Protein AF-A0A0S8IWW5-F1 (afdb_monomer_lite)

Structure (mmCIF, N/CA/C/O backbone):
data_AF-A0A0S8IWW5-F1
#
_entry.id   AF-A0A0S8IWW5-F1
#
loop_
_atom_site.group_PDB
_atom_site.id
_atom_site.type_symbol
_atom_site.label_atom_id
_atom_site.label_alt_id
_atom_site.label_comp_id
_atom_site.label_asym_id
_atom_site.label_entity_id
_atom_site.label_seq_id
_atom_site.pdbx_PDB_ins_code
_atom_site.Cartn_x
_atom_site.Cartn_y
_atom_site.Cartn_z
_atom_site.occupancy
_atom_site.B_iso_or_equiv
_atom_site.auth_seq_id
_atom_site.auth_comp_id
_atom_site.auth_asym_id
_atom_site.auth_atom_id
_atom_site.pdbx_PDB_model_num
ATOM 1 N N . MET A 1 1 ? 29.661 -29.781 -19.049 1.00 46.09 1 MET A N 1
ATOM 2 C CA . MET A 1 1 ? 28.798 -29.493 -17.882 1.00 46.09 1 MET A CA 1
ATOM 3 C C . MET A 1 1 ? 29.332 -28.236 -17.203 1.00 46.09 1 MET A C 1
ATOM 5 O O . MET A 1 1 ? 29.904 -28.314 -16.127 1.00 46.09 1 MET A O 1
ATOM 9 N N . GLU A 1 2 ? 29.205 -27.083 -17.859 1.00 46.50 2 GLU A N 1
ATOM 10 C CA . GLU A 1 2 ? 29.517 -25.787 -17.250 1.00 46.50 2 GLU A CA 1
ATOM 11 C C . GLU A 1 2 ? 28.211 -25.240 -16.685 1.00 46.50 2 GLU A C 1
ATOM 13 O O . GLU A 1 2 ? 27.301 -24.866 -17.424 1.00 46.50 2 GLU A O 1
ATOM 18 N N . LYS A 1 3 ? 28.059 -25.282 -15.361 1.00 49.88 3 LYS A N 1
ATOM 19 C CA . LYS A 1 3 ? 26.953 -24.581 -14.711 1.00 49.88 3 LYS A CA 1
ATOM 20 C C . LYS A 1 3 ? 27.243 -23.091 -14.864 1.00 49.88 3 LYS A C 1
ATOM 22 O O . LYS A 1 3 ? 28.201 -22.598 -14.281 1.00 49.88 3 LYS A O 1
ATOM 27 N N . ASN A 1 4 ? 26.448 -22.429 -15.705 1.00 53.47 4 ASN A N 1
ATOM 28 C CA . ASN A 1 4 ? 26.538 -21.015 -16.058 1.00 53.47 4 ASN A CA 1
ATOM 29 C C . ASN A 1 4 ? 26.741 -20.134 -14.818 1.00 53.47 4 ASN A C 1
ATOM 31 O O . ASN A 1 4 ? 25.791 -19.798 -14.111 1.00 53.47 4 ASN A O 1
ATOM 35 N N . ILE A 1 5 ? 27.987 -19.725 -14.596 1.00 55.97 5 ILE A N 1
ATOM 36 C CA . ILE A 1 5 ? 28.409 -18.823 -13.520 1.00 55.97 5 ILE A CA 1
ATOM 37 C C . ILE A 1 5 ? 27.602 -17.508 -13.584 1.00 55.97 5 ILE A C 1
ATOM 39 O O . ILE A 1 5 ? 27.190 -16.982 -12.555 1.00 55.97 5 ILE A O 1
ATOM 43 N N . 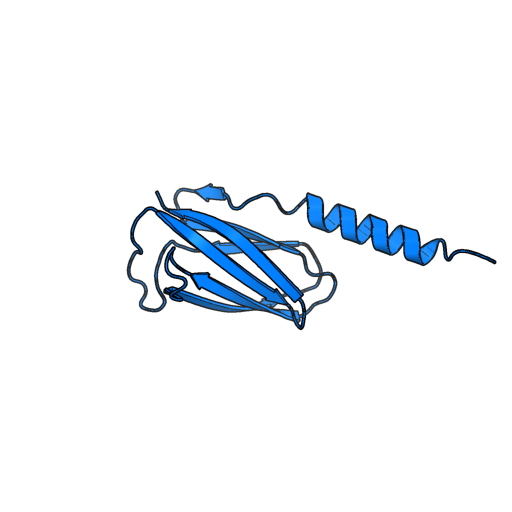SER A 1 6 ? 27.240 -17.058 -14.792 1.00 55.62 6 SER A N 1
ATOM 44 C CA . SER A 1 6 ? 26.352 -15.910 -15.035 1.00 55.62 6 SER A CA 1
ATOM 45 C C . SER A 1 6 ? 24.954 -16.053 -14.404 1.00 55.62 6 SER A C 1
ATOM 47 O O . SER A 1 6 ? 24.435 -15.092 -13.840 1.00 55.62 6 SER A O 1
ATOM 49 N N . SER A 1 7 ? 24.363 -17.253 -14.416 1.00 51.09 7 SER A N 1
ATOM 50 C CA . SER A 1 7 ? 23.034 -17.494 -13.834 1.00 51.09 7 SER A CA 1
ATOM 51 C C . SER A 1 7 ? 23.062 -17.442 -12.303 1.00 51.09 7 SER A C 1
ATOM 53 O O . SER A 1 7 ? 22.125 -16.942 -11.682 1.00 51.09 7 SER A O 1
ATOM 55 N N . ILE A 1 8 ? 24.166 -17.888 -11.699 1.00 55.97 8 ILE A N 1
ATOM 56 C CA . ILE A 1 8 ? 24.376 -17.848 -10.247 1.00 55.97 8 ILE A CA 1
ATOM 57 C C . ILE A 1 8 ? 24.598 -16.403 -9.782 1.00 55.97 8 ILE A C 1
ATOM 59 O O . ILE A 1 8 ? 23.994 -15.993 -8.795 1.00 55.97 8 ILE A O 1
ATOM 63 N N . PHE A 1 9 ? 25.373 -15.597 -10.518 1.00 53.22 9 PHE A N 1
ATOM 64 C CA . PHE A 1 9 ? 25.548 -14.172 -10.205 1.00 53.22 9 PHE A CA 1
ATOM 65 C C . PHE A 1 9 ? 24.259 -13.364 -10.368 1.00 53.22 9 PHE A C 1
ATOM 67 O O . PHE A 1 9 ? 23.960 -12.540 -9.509 1.00 53.22 9 PHE A O 1
ATOM 74 N N . PHE A 1 10 ? 23.457 -13.630 -11.404 1.00 52.12 10 PHE A N 1
ATOM 75 C CA . PHE A 1 10 ? 22.156 -12.974 -11.569 1.00 52.12 10 PHE A CA 1
ATOM 76 C C . PHE A 1 10 ? 21.187 -13.356 -10.442 1.00 52.12 10 PHE A C 1
ATOM 78 O O . PHE A 1 10 ? 20.493 -12.500 -9.901 1.00 52.12 10 PHE A O 1
ATOM 85 N N . SER A 1 11 ? 21.199 -14.626 -10.019 1.00 53.38 11 SER A N 1
ATOM 86 C CA . SER A 1 11 ? 20.412 -15.091 -8.874 1.00 53.38 11 SER A CA 1
ATOM 87 C C . SER A 1 11 ? 20.862 -14.448 -7.558 1.00 53.38 11 SER A C 1
ATOM 89 O O . SER A 1 11 ? 20.011 -14.060 -6.767 1.00 53.38 11 SER A O 1
ATOM 91 N N . PHE A 1 12 ? 22.169 -14.308 -7.309 1.00 51.97 12 PHE A N 1
ATOM 92 C CA . PHE A 1 12 ? 22.691 -13.676 -6.089 1.00 51.97 12 PHE A CA 1
ATOM 93 C C . PHE A 1 12 ? 22.498 -12.153 -6.072 1.00 51.97 12 PHE A C 1
ATOM 95 O O . PHE A 1 12 ? 22.198 -11.597 -5.018 1.00 51.97 12 PHE A O 1
ATOM 102 N N . LEU A 1 13 ? 22.606 -11.483 -7.222 1.00 51.00 13 LEU A N 1
ATOM 103 C CA . LEU A 1 13 ? 22.328 -10.050 -7.346 1.00 51.00 13 LEU A CA 1
ATOM 104 C C . LEU A 1 13 ? 20.834 -9.756 -7.137 1.00 51.00 13 LEU A C 1
ATOM 106 O O . LEU A 1 13 ? 20.493 -8.818 -6.424 1.00 51.00 13 LEU A O 1
ATOM 110 N N . LEU A 1 14 ? 19.948 -10.606 -7.672 1.00 50.53 14 LEU A N 1
ATOM 111 C CA . LEU A 1 14 ? 18.507 -10.528 -7.419 1.00 50.53 14 LEU A CA 1
ATOM 112 C C . LEU A 1 14 ? 18.188 -10.738 -5.930 1.00 50.53 14 LEU A C 1
ATOM 114 O O . LEU A 1 14 ? 17.344 -10.039 -5.385 1.00 50.53 14 LEU A O 1
ATOM 118 N N . ILE A 1 15 ? 18.888 -11.663 -5.264 1.00 51.09 15 ILE A N 1
ATOM 119 C CA . ILE A 1 15 ? 18.744 -11.901 -3.822 1.00 51.09 15 ILE A CA 1
ATOM 120 C C . ILE A 1 15 ? 19.190 -10.673 -3.012 1.00 51.09 15 ILE A C 1
ATOM 122 O O . ILE A 1 15 ? 18.492 -10.299 -2.074 1.00 51.09 15 ILE A O 1
ATOM 126 N N . LEU A 1 16 ? 20.294 -10.008 -3.376 1.00 44.84 16 LEU A N 1
ATOM 127 C CA . LEU A 1 16 ? 20.763 -8.812 -2.661 1.00 44.84 16 LEU A CA 1
ATOM 128 C C . LEU A 1 16 ? 19.790 -7.630 -2.779 1.00 44.84 16 LEU A C 1
ATOM 130 O O . LEU A 1 16 ? 19.524 -6.978 -1.777 1.00 44.84 16 LEU A O 1
ATOM 134 N N . ILE A 1 17 ? 19.210 -7.412 -3.964 1.00 50.25 17 ILE A N 1
ATOM 135 C CA . ILE A 1 17 ? 18.217 -6.349 -4.205 1.00 50.25 17 ILE A CA 1
ATOM 136 C C . ILE A 1 17 ? 16.935 -6.572 -3.374 1.00 50.25 17 ILE A C 1
ATOM 138 O O . ILE A 1 17 ? 16.269 -5.622 -2.969 1.00 50.25 17 ILE A O 1
ATOM 142 N N . ILE A 1 18 ? 16.585 -7.827 -3.072 1.00 48.25 18 ILE A N 1
ATOM 143 C CA . ILE A 1 18 ? 15.416 -8.154 -2.240 1.00 48.25 18 ILE A CA 1
ATOM 144 C C . ILE A 1 18 ? 15.677 -7.849 -0.752 1.00 48.25 18 ILE A C 1
ATOM 146 O O . ILE A 1 18 ? 14.745 -7.483 -0.039 1.00 48.25 18 ILE A O 1
ATOM 150 N N . PHE A 1 19 ? 16.923 -7.951 -0.269 1.00 48.84 19 PHE A N 1
ATOM 151 C CA . PHE A 1 19 ? 17.252 -7.727 1.147 1.00 48.84 19 PHE A CA 1
ATOM 152 C C . PHE A 1 19 ? 17.356 -6.246 1.555 1.00 48.84 19 PHE A C 1
ATOM 154 O O . PHE A 1 19 ? 17.215 -5.950 2.743 1.00 48.84 19 PHE A O 1
ATOM 161 N N . SER A 1 20 ? 17.567 -5.311 0.623 1.00 50.12 20 SER A N 1
ATOM 162 C CA . SER A 1 20 ? 17.616 -3.869 0.937 1.00 50.12 20 SER A CA 1
ATOM 163 C C . SER A 1 20 ? 16.231 -3.263 1.178 1.00 50.12 20 SER A C 1
ATOM 165 O O . SER A 1 20 ? 16.091 -2.253 1.869 1.00 50.12 20 SER A O 1
ATOM 167 N N . CYS A 1 21 ? 15.192 -3.880 0.613 1.00 60.91 21 CYS A N 1
ATOM 168 C CA . CYS A 1 21 ? 13.816 -3.428 0.721 1.00 60.91 21 CYS A CA 1
ATOM 169 C C . CYS A 1 21 ? 13.243 -3.796 2.101 1.00 60.91 21 CYS A C 1
ATOM 171 O O . CYS A 1 21 ? 12.609 -4.837 2.282 1.00 60.91 21 CYS A O 1
ATOM 173 N N . GLN A 1 22 ? 13.478 -2.932 3.086 1.00 68.12 22 GLN A N 1
ATOM 174 C CA . GLN A 1 22 ? 13.031 -3.122 4.467 1.00 68.12 22 GLN A CA 1
ATOM 175 C C . GLN A 1 22 ? 11.500 -3.270 4.595 1.00 68.12 22 GLN A C 1
ATOM 177 O O . GLN A 1 22 ? 10.729 -2.946 3.686 1.00 68.12 22 GLN A O 1
ATOM 182 N N . ASN A 1 23 ? 11.058 -3.779 5.751 1.00 78.81 23 ASN A N 1
ATOM 183 C CA . ASN A 1 23 ? 9.642 -3.815 6.119 1.00 78.81 23 ASN A CA 1
ATOM 184 C C . ASN A 1 23 ? 9.030 -2.404 6.069 1.00 78.81 23 ASN A C 1
ATOM 186 O O . ASN A 1 23 ? 9.753 -1.438 6.312 1.00 78.81 23 ASN A O 1
ATOM 190 N N . PRO A 1 24 ? 7.717 -2.274 5.806 1.00 84.31 24 PRO A N 1
ATOM 191 C CA . PRO A 1 24 ? 7.057 -0.975 5.792 1.00 84.31 24 PRO A CA 1
ATOM 192 C C . PRO A 1 24 ? 7.279 -0.206 7.099 1.00 84.31 24 PRO A C 1
ATOM 194 O O . PRO A 1 24 ? 7.138 -0.777 8.183 1.00 84.31 24 PRO A O 1
ATOM 197 N N . VAL A 1 25 ? 7.615 1.080 6.990 1.00 83.38 25 VAL A N 1
ATOM 198 C CA . VAL A 1 25 ? 7.913 1.949 8.138 1.00 83.38 25 VAL A CA 1
ATOM 199 C C . VAL A 1 25 ? 6.853 3.038 8.230 1.00 83.38 25 VAL A C 1
ATOM 201 O O . VAL A 1 25 ? 6.650 3.793 7.281 1.00 83.38 25 VAL A O 1
ATOM 204 N N . SER A 1 26 ? 6.182 3.130 9.377 1.00 86.38 26 SER A N 1
ATOM 205 C CA . SER A 1 26 ? 5.251 4.223 9.668 1.00 86.38 26 SER A CA 1
ATOM 206 C C . SER A 1 26 ? 6.017 5.478 10.103 1.00 86.38 26 SER A C 1
ATOM 208 O O . SER A 1 26 ? 6.925 5.400 10.932 1.00 86.38 26 SER A O 1
ATOM 210 N N . ASN A 1 27 ? 5.641 6.636 9.564 1.00 83.75 27 ASN A N 1
ATOM 211 C CA . ASN A 1 27 ? 6.187 7.956 9.886 1.00 83.75 27 ASN A CA 1
ATOM 212 C C . ASN A 1 27 ? 5.049 8.985 10.090 1.00 83.75 27 ASN A C 1
ATOM 214 O O . ASN A 1 27 ? 3.869 8.636 10.086 1.00 83.75 27 ASN A O 1
ATOM 218 N N . ASP A 1 28 ? 5.388 10.264 10.281 1.00 81.56 28 ASP A N 1
ATOM 219 C CA . ASP A 1 28 ? 4.425 11.356 10.504 1.00 81.56 28 ASP A CA 1
ATOM 220 C C . ASP A 1 28 ? 3.503 11.635 9.301 1.00 81.56 28 ASP A C 1
ATOM 222 O O . ASP A 1 28 ? 2.468 12.289 9.447 1.00 81.56 28 ASP A O 1
ATOM 226 N N . LYS A 1 29 ? 3.857 11.132 8.115 1.00 82.62 29 LYS A N 1
ATOM 227 C CA . LYS A 1 29 ? 3.164 11.384 6.845 1.00 82.62 29 LYS A CA 1
ATOM 228 C C . LYS A 1 29 ? 2.413 10.171 6.308 1.00 82.62 29 LYS A C 1
ATOM 230 O O . LYS A 1 29 ? 1.583 10.348 5.417 1.00 82.62 29 LYS A O 1
ATOM 235 N N . GLY A 1 30 ? 2.675 8.969 6.808 1.00 92.00 30 GLY A N 1
ATOM 236 C CA . GLY A 1 30 ? 2.071 7.738 6.310 1.00 92.00 30 GLY A CA 1
ATOM 237 C C . GLY A 1 30 ? 2.958 6.523 6.541 1.00 92.00 30 GLY A C 1
ATOM 238 O O . GLY A 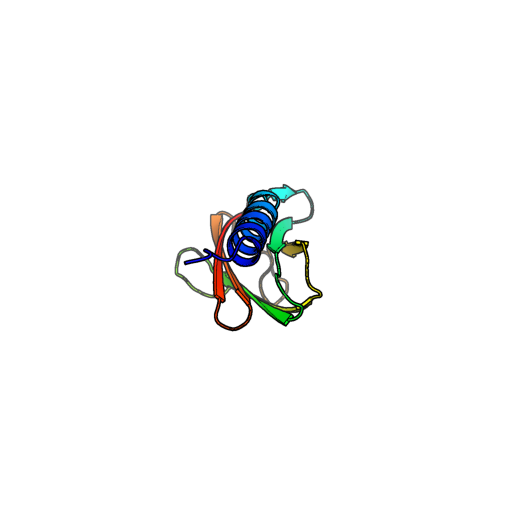1 30 ? 3.726 6.470 7.497 1.00 92.00 30 GLY A O 1
ATOM 239 N N . ILE A 1 31 ? 2.828 5.534 5.662 1.00 94.75 31 ILE A N 1
ATOM 240 C CA . ILE A 1 31 ? 3.607 4.298 5.701 1.00 94.75 31 ILE A CA 1
ATOM 241 C C . ILE A 1 31 ? 4.419 4.199 4.416 1.00 94.75 31 ILE A C 1
ATOM 243 O O . ILE A 1 31 ? 3.845 4.147 3.326 1.00 94.75 31 ILE A O 1
ATOM 247 N N . ASP A 1 32 ? 5.742 4.151 4.552 1.00 94.25 32 ASP A N 1
ATOM 248 C CA . ASP A 1 32 ? 6.656 3.966 3.429 1.00 94.25 32 ASP A CA 1
ATOM 249 C C . ASP A 1 32 ? 6.735 2.482 3.065 1.00 94.25 32 ASP A C 1
ATOM 251 O O . ASP A 1 32 ? 7.088 1.631 3.883 1.00 94.25 32 ASP A O 1
ATOM 255 N N . ILE A 1 33 ? 6.386 2.171 1.818 1.00 94.12 33 ILE A N 1
ATOM 256 C CA . ILE A 1 33 ? 6.319 0.821 1.264 1.00 94.12 33 ILE A CA 1
ATOM 257 C C . ILE A 1 33 ? 7.430 0.690 0.226 1.00 94.12 33 ILE A C 1
ATOM 259 O O . ILE A 1 33 ? 7.314 1.196 -0.891 1.00 94.12 33 ILE A O 1
ATOM 263 N N . CYS A 1 34 ? 8.510 0.009 0.592 1.00 92.50 34 CYS A N 1
ATOM 264 C CA . CYS A 1 34 ? 9.621 -0.258 -0.317 1.00 92.50 34 CYS A CA 1
ATOM 265 C C . CYS A 1 34 ? 9.305 -1.444 -1.242 1.00 92.50 34 CYS A C 1
ATOM 267 O O . CYS A 1 34 ? 8.598 -2.370 -0.847 1.00 92.50 34 CYS A O 1
ATOM 269 N N . PHE A 1 35 ? 9.837 -1.444 -2.461 1.00 91.25 35 PHE A N 1
ATOM 270 C CA . PHE A 1 35 ? 9.770 -2.573 -3.395 1.00 91.25 35 PHE A CA 1
ATOM 271 C C . PHE A 1 35 ? 10.909 -2.489 -4.413 1.00 91.25 35 PHE A C 1
ATOM 273 O O . PHE A 1 35 ? 11.516 -1.435 -4.598 1.00 91.25 35 PHE A O 1
ATOM 280 N N . ALA A 1 36 ? 11.200 -3.599 -5.089 1.00 90.50 36 ALA A N 1
ATOM 281 C CA . ALA A 1 36 ? 12.246 -3.642 -6.101 1.00 90.50 36 ALA A CA 1
ATOM 282 C C . ALA A 1 36 ? 11.757 -4.248 -7.414 1.00 90.50 36 ALA A C 1
ATOM 284 O O . ALA A 1 36 ? 10.954 -5.184 -7.446 1.00 90.50 36 ALA A O 1
ATOM 285 N N . LEU A 1 37 ? 12.289 -3.713 -8.508 1.00 89.81 37 LEU A N 1
ATOM 286 C CA . LEU A 1 37 ? 11.964 -4.100 -9.868 1.00 89.81 37 LEU A CA 1
ATOM 287 C C . LEU A 1 37 ? 13.216 -4.611 -10.583 1.00 89.81 37 LEU A C 1
ATOM 289 O O . 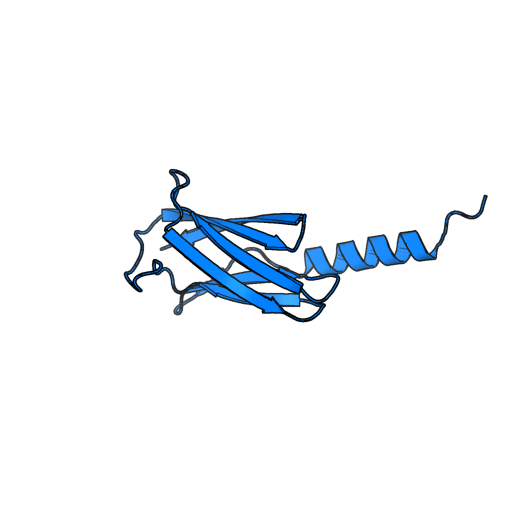LEU A 1 37 ? 14.166 -3.845 -10.748 1.00 89.81 37 LEU A O 1
ATOM 293 N N . PRO A 1 38 ? 13.238 -5.874 -11.051 1.00 87.44 38 PRO A N 1
ATOM 294 C CA . PRO A 1 38 ? 14.353 -6.361 -11.862 1.00 87.44 38 PRO A CA 1
ATOM 295 C C . PRO A 1 38 ? 14.407 -5.667 -13.231 1.00 87.44 38 PRO A C 1
ATOM 297 O O . PRO A 1 38 ? 15.481 -5.507 -13.800 1.00 87.44 38 PRO A O 1
ATOM 300 N N . GLU A 1 39 ? 13.251 -5.245 -13.744 1.00 90.38 39 GLU A N 1
ATOM 301 C CA . GLU A 1 39 ? 13.066 -4.576 -15.029 1.00 90.38 39 GLU A CA 1
ATOM 302 C C . GLU A 1 39 ? 11.982 -3.500 -14.878 1.00 90.38 39 GLU A C 1
ATOM 304 O O . GLU A 1 39 ? 11.112 -3.616 -14.014 1.00 90.38 39 GLU A O 1
ATOM 309 N N . ALA A 1 40 ? 12.032 -2.451 -15.703 1.00 94.75 40 ALA A N 1
ATOM 310 C CA . ALA A 1 40 ? 11.033 -1.384 -15.676 1.00 94.75 40 ALA A CA 1
ATOM 311 C C . ALA A 1 40 ? 9.629 -1.920 -16.010 1.00 94.75 40 ALA A C 1
ATOM 313 O O . ALA A 1 40 ? 9.479 -2.767 -16.893 1.00 94.75 40 ALA A O 1
ATOM 314 N N . GLY A 1 41 ? 8.597 -1.414 -15.334 1.00 95.56 41 GLY A N 1
ATOM 315 C CA . GLY A 1 41 ? 7.242 -1.942 -15.485 1.00 95.56 41 GLY A CA 1
ATOM 316 C C . GLY A 1 41 ? 6.157 -1.149 -14.762 1.00 95.56 41 GLY A C 1
ATOM 317 O O . GLY A 1 41 ? 6.443 -0.285 -13.930 1.00 95.56 41 GLY A O 1
ATOM 318 N N . SER A 1 42 ? 4.897 -1.481 -15.073 1.00 97.06 42 SER A N 1
ATOM 319 C CA . SER A 1 42 ? 3.739 -1.015 -14.303 1.00 97.06 42 SER A CA 1
ATOM 320 C C . SER A 1 42 ? 3.652 -1.787 -12.992 1.00 97.06 42 SER A C 1
ATOM 322 O O . SER A 1 42 ? 3.770 -3.019 -12.975 1.00 97.06 42 SER A O 1
ATOM 324 N N . VAL A 1 43 ? 3.431 -1.060 -11.902 1.00 97.62 43 VAL A N 1
ATOM 325 C CA . VAL A 1 43 ? 3.258 -1.608 -10.561 1.00 97.62 43 VAL A CA 1
ATOM 326 C C . VAL A 1 43 ? 1.903 -1.183 -10.035 1.00 97.62 43 VAL A C 1
ATOM 328 O O . VAL A 1 43 ? 1.602 0.009 -9.978 1.00 97.62 43 VAL A O 1
ATOM 331 N N . LYS A 1 44 ? 1.101 -2.163 -9.616 1.00 98.12 44 LYS A N 1
ATOM 332 C CA . LYS A 1 44 ? -0.197 -1.925 -8.989 1.00 98.12 44 LYS A CA 1
ATOM 333 C C . LYS A 1 44 ? -0.145 -2.259 -7.505 1.00 98.12 44 LYS A C 1
ATOM 335 O O . LYS A 1 44 ? 0.155 -3.391 -7.131 1.00 98.12 44 LYS A O 1
ATOM 340 N N . PHE A 1 45 ? -0.526 -1.295 -6.685 1.00 98.12 45 PHE A N 1
ATOM 341 C CA . PHE A 1 45 ? -0.726 -1.429 -5.252 1.00 98.12 45 PHE A CA 1
ATOM 342 C C . PHE A 1 45 ? -2.214 -1.603 -4.955 1.00 98.12 45 PHE A C 1
ATOM 344 O O . PHE A 1 45 ? -3.052 -0.855 -5.461 1.00 98.12 45 PHE A O 1
ATOM 351 N N . GLU A 1 46 ? -2.549 -2.578 -4.118 1.00 98.44 46 GLU A N 1
ATOM 352 C CA . GLU A 1 46 ? -3.886 -2.766 -3.555 1.00 98.44 46 GLU A CA 1
ATOM 353 C C . GLU A 1 46 ? -3.761 -2.901 -2.038 1.00 98.44 46 GLU A C 1
ATOM 355 O O . GLU A 1 46 ? -3.225 -3.892 -1.543 1.00 98.44 46 GLU A O 1
ATOM 360 N N . ILE A 1 47 ? -4.278 -1.926 -1.294 1.00 98.31 47 ILE A N 1
ATOM 361 C CA . ILE A 1 47 ? -4.291 -1.966 0.168 1.00 98.31 47 ILE A CA 1
ATOM 362 C C . ILE A 1 47 ? -5.651 -2.457 0.632 1.00 98.31 47 ILE A C 1
ATOM 364 O O . ILE A 1 47 ? -6.694 -1.933 0.235 1.00 98.31 47 ILE A O 1
ATOM 368 N N . LYS A 1 48 ? -5.631 -3.487 1.472 1.00 98.44 48 LYS A N 1
ATOM 369 C CA . LYS A 1 48 ? -6.802 -4.212 1.954 1.00 98.44 48 LYS A CA 1
ATOM 370 C C . LYS A 1 48 ? -6.868 -4.160 3.467 1.00 98.44 48 LYS A C 1
ATOM 372 O O . LYS A 1 48 ? -5.842 -4.245 4.136 1.00 98.44 48 LYS A O 1
ATOM 377 N N . ASN A 1 49 ? -8.071 -4.035 4.009 1.00 97.31 49 ASN A N 1
ATOM 378 C CA . ASN A 1 49 ? -8.287 -4.177 5.447 1.00 97.31 49 ASN A CA 1
ATOM 379 C C . ASN A 1 49 ? -8.221 -5.661 5.874 1.00 97.31 49 ASN A C 1
ATOM 381 O O . ASN A 1 49 ? -8.086 -6.562 5.042 1.00 97.31 49 ASN A O 1
ATOM 385 N N . ALA A 1 50 ? -8.379 -5.927 7.172 1.00 94.56 50 ALA A N 1
ATOM 386 C CA . ALA A 1 50 ? -8.352 -7.283 7.728 1.00 94.56 50 ALA A CA 1
ATOM 387 C C . ALA A 1 50 ? -9.432 -8.236 7.169 1.00 94.56 50 ALA A C 1
ATOM 389 O O . ALA A 1 50 ? -9.273 -9.450 7.265 1.00 94.56 50 ALA A O 1
ATOM 390 N N . THR A 1 51 ? -10.514 -7.720 6.571 1.00 95.81 51 THR A N 1
ATOM 391 C CA . THR A 1 51 ? -11.549 -8.549 5.925 1.00 95.81 51 THR A CA 1
ATOM 392 C C . THR A 1 51 ? -11.259 -8.812 4.444 1.00 95.81 51 THR A C 1
ATOM 394 O O . THR A 1 51 ? -12.062 -9.452 3.772 1.00 95.81 51 THR A O 1
ATOM 397 N N . GLY A 1 52 ? -10.143 -8.301 3.911 1.00 96.00 52 GLY A N 1
ATOM 398 C CA . GLY A 1 52 ? -9.764 -8.419 2.501 1.00 96.00 52 GLY A CA 1
ATOM 399 C C . GLY A 1 52 ? -10.408 -7.379 1.577 1.00 96.00 52 GLY A C 1
ATOM 400 O O . GLY A 1 52 ? -10.176 -7.418 0.368 1.00 96.00 52 GLY A O 1
ATOM 401 N N . TYR A 1 53 ? -11.190 -6.436 2.114 1.00 97.12 53 TYR A N 1
ATOM 402 C CA . TYR A 1 53 ? -11.791 -5.362 1.324 1.00 97.12 53 TYR A CA 1
ATOM 403 C C . TYR A 1 53 ? -10.721 -4.355 0.901 1.00 97.12 53 TYR A C 1
ATOM 405 O O . TYR A 1 53 ? -9.956 -3.877 1.740 1.00 97.12 53 TYR A O 1
ATOM 413 N N . THR A 1 54 ? -10.679 -4.024 -0.391 1.00 98.19 54 THR A N 1
ATOM 414 C CA . THR A 1 54 ? -9.709 -3.067 -0.940 1.00 98.19 54 THR A CA 1
ATOM 415 C C . THR A 1 54 ? -10.138 -1.648 -0.592 1.00 98.19 54 THR A C 1
ATOM 417 O O . THR A 1 54 ? -11.183 -1.190 -1.041 1.00 98.19 54 THR A O 1
ATOM 420 N N . VAL A 1 55 ? -9.329 -0.960 0.211 1.00 98.19 55 VAL A N 1
ATOM 421 C CA . VAL A 1 55 ? -9.582 0.419 0.653 1.00 98.19 55 VAL A CA 1
ATOM 422 C C . VAL A 1 55 ? -8.874 1.443 -0.221 1.00 98.19 55 VAL A C 1
ATOM 424 O O . VAL A 1 55 ? -9.338 2.574 -0.331 1.00 98.19 55 VAL A O 1
ATOM 427 N N . TRP A 1 56 ? -7.760 1.056 -0.840 1.00 98.56 56 TRP A N 1
ATOM 428 C CA . TRP A 1 56 ? -6.961 1.963 -1.648 1.00 98.56 56 TRP A CA 1
ATOM 429 C C . TRP A 1 56 ? -6.247 1.225 -2.775 1.00 98.56 56 TRP A C 1
ATOM 431 O O . TRP A 1 56 ? -5.812 0.080 -2.610 1.00 98.56 56 TRP A O 1
ATOM 441 N N . THR A 1 57 ? -6.129 1.885 -3.922 1.00 98.19 57 THR A N 1
ATOM 442 C CA . THR A 1 57 ? -5.447 1.365 -5.106 1.00 98.19 57 THR A CA 1
ATOM 443 C C . THR A 1 57 ? -4.622 2.444 -5.775 1.00 98.19 57 THR A C 1
ATOM 445 O O . THR A 1 57 ? -5.093 3.566 -5.946 1.00 98.19 57 THR A O 1
ATOM 448 N N . HIS A 1 58 ? -3.441 2.075 -6.251 1.00 97.81 58 HIS A N 1
ATOM 449 C CA . HIS A 1 58 ? -2.602 2.959 -7.048 1.00 97.81 58 HIS A CA 1
ATOM 450 C C . HIS A 1 58 ? -1.857 2.164 -8.103 1.00 97.81 58 HIS A C 1
ATOM 452 O O . HIS A 1 58 ? -1.459 1.028 -7.858 1.00 97.81 58 HIS A O 1
ATOM 458 N N . GLU A 1 59 ? -1.674 2.755 -9.274 1.00 97.69 59 GLU A N 1
ATOM 459 C CA . GLU A 1 59 ? -0.917 2.157 -10.360 1.00 97.69 59 GLU A CA 1
ATOM 460 C C . GLU A 1 59 ? -0.017 3.216 -10.983 1.00 97.69 59 GLU A C 1
ATOM 462 O O . GLU A 1 59 ? -0.466 4.323 -11.283 1.00 97.69 59 GLU A O 1
ATOM 467 N N . ALA A 1 60 ? 1.257 2.876 -11.148 1.00 97.50 60 ALA A N 1
ATOM 468 C CA . ALA A 1 60 ? 2.245 3.759 -11.743 1.00 97.50 60 ALA A CA 1
ATOM 469 C C . ALA A 1 60 ? 3.363 2.960 -12.417 1.00 97.50 60 ALA A C 1
ATOM 471 O O . ALA A 1 60 ? 3.617 1.798 -12.094 1.00 97.50 60 ALA A O 1
ATOM 472 N N . TRP A 1 61 ? 4.034 3.606 -13.369 1.00 97.00 61 TRP A N 1
ATOM 473 C CA . TRP A 1 61 ? 5.207 3.056 -14.034 1.00 97.00 61 TRP A CA 1
ATOM 474 C C . TRP A 1 61 ? 6.477 3.410 -13.265 1.00 97.00 61 TRP A C 1
ATOM 476 O O . TRP A 1 61 ? 6.672 4.563 -12.882 1.00 97.00 61 TRP A O 1
ATOM 486 N N . TYR A 1 62 ? 7.372 2.438 -13.113 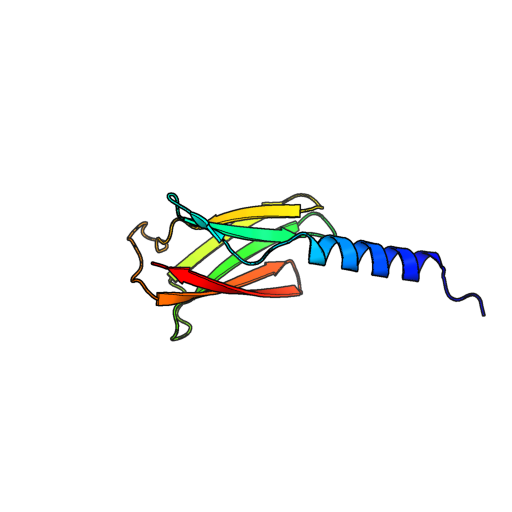1.00 96.31 62 TYR A N 1
ATOM 487 C CA . TYR A 1 62 ? 8.656 2.612 -12.441 1.00 96.31 62 TYR A CA 1
ATOM 488 C C . TYR A 1 62 ? 9.791 2.019 -13.286 1.00 96.31 62 TYR A C 1
ATOM 490 O O . TYR A 1 62 ? 9.601 1.069 -14.049 1.00 96.31 62 TYR A O 1
ATOM 498 N N . GLY A 1 63 ? 10.989 2.593 -13.160 1.00 94.88 63 GLY A N 1
ATOM 499 C CA . GLY A 1 63 ? 12.209 2.037 -13.756 1.00 94.88 63 GLY A CA 1
ATOM 500 C C . GLY A 1 63 ? 12.680 0.762 -13.046 1.00 94.88 63 GLY A C 1
ATOM 501 O O . GLY A 1 63 ? 12.183 0.424 -11.977 1.00 94.88 63 GLY A O 1
ATOM 502 N N . ALA A 1 64 ? 13.672 0.065 -13.605 1.00 92.38 64 ALA A N 1
ATOM 503 C CA . ALA A 1 64 ? 14.362 -1.001 -12.873 1.00 92.38 64 ALA A CA 1
ATOM 504 C C . ALA A 1 64 ? 15.093 -0.421 -11.644 1.00 92.38 64 ALA A C 1
ATOM 506 O O . ALA A 1 64 ? 15.578 0.711 -11.699 1.00 92.38 64 ALA A O 1
ATOM 507 N N . GLY A 1 65 ? 15.188 -1.189 -10.560 1.00 89.56 65 GLY A N 1
ATOM 508 C CA . GLY A 1 65 ? 15.845 -0.782 -9.315 1.00 89.56 65 GLY A CA 1
ATOM 509 C C . GLY A 1 65 ? 14.923 -0.780 -8.097 1.00 89.56 65 GLY A C 1
ATOM 510 O O . GLY A 1 65 ? 13.833 -1.354 -8.117 1.00 89.56 65 GLY A O 1
ATOM 511 N N . GLU A 1 66 ? 15.399 -0.162 -7.020 1.00 90.25 66 GLU A N 1
ATOM 512 C CA . GLU A 1 66 ? 14.686 -0.030 -5.748 1.00 90.25 66 GLU A CA 1
ATOM 513 C C . GLU A 1 66 ? 13.843 1.245 -5.725 1.00 90.25 66 GLU A C 1
ATOM 515 O O . GLU A 1 66 ? 14.278 2.303 -6.180 1.00 90.25 66 GLU A O 1
ATOM 520 N N . HIS A 1 67 ? 12.642 1.137 -5.164 1.00 92.88 67 HIS A N 1
ATOM 521 C CA . HIS A 1 67 ? 11.673 2.223 -5.074 1.00 92.88 67 HIS A CA 1
ATOM 522 C C . HIS A 1 67 ? 10.971 2.202 -3.722 1.00 92.88 67 HIS A C 1
ATOM 524 O O . HIS A 1 67 ? 10.908 1.176 -3.040 1.00 92.88 67 HIS A O 1
ATOM 530 N N . SER A 1 68 ? 10.381 3.335 -3.360 1.00 92.31 68 SER A N 1
ATOM 531 C CA . SER A 1 68 ? 9.460 3.441 -2.236 1.00 92.31 68 SER A CA 1
ATOM 532 C C . SER A 1 68 ? 8.222 4.238 -2.630 1.00 92.31 68 SER A C 1
ATOM 534 O O . SER A 1 68 ? 8.260 5.109 -3.502 1.00 92.31 68 SER A O 1
ATOM 536 N N . MET A 1 69 ? 7.099 3.909 -1.999 1.00 94.12 69 MET A N 1
ATOM 537 C CA . MET A 1 69 ? 5.842 4.633 -2.138 1.00 94.12 69 MET A CA 1
ATOM 538 C C . MET A 1 69 ? 5.250 4.883 -0.755 1.00 94.12 69 MET A C 1
ATOM 540 O O . MET A 1 69 ? 5.133 3.956 0.045 1.00 94.12 69 MET A O 1
ATOM 544 N N . ALA A 1 70 ? 4.884 6.133 -0.482 1.00 94.44 70 ALA A N 1
ATOM 545 C CA . ALA A 1 70 ? 4.236 6.514 0.762 1.00 94.44 70 ALA A CA 1
ATOM 546 C C . ALA A 1 70 ? 2.716 6.368 0.624 1.00 94.44 70 ALA A C 1
ATOM 548 O O . ALA A 1 70 ? 2.086 7.058 -0.181 1.00 94.44 70 ALA A O 1
ATOM 549 N N . TRP A 1 71 ? 2.112 5.506 1.442 1.00 96.69 71 TRP A N 1
ATOM 550 C CA . TRP A 1 71 ? 0.663 5.480 1.602 1.00 96.69 71 TRP A CA 1
ATOM 551 C C . TRP A 1 71 ? 0.249 6.329 2.802 1.00 96.69 71 TRP A C 1
ATOM 553 O O . TRP A 1 71 ? 0.585 6.026 3.944 1.00 96.69 71 TRP A O 1
ATOM 563 N N . HIS A 1 72 ? -0.538 7.372 2.554 1.00 96.88 72 HIS A N 1
ATOM 564 C CA . HIS A 1 72 ? -0.954 8.356 3.561 1.00 96.88 72 HIS A CA 1
ATOM 565 C C . HIS A 1 72 ? -2.098 7.890 4.484 1.00 96.88 72 HIS A C 1
ATOM 567 O O . HIS A 1 72 ? -2.797 8.716 5.067 1.00 96.88 72 HIS A O 1
ATOM 573 N N . CYS A 1 73 ? -2.321 6.577 4.611 1.00 96.81 73 CYS A N 1
ATOM 574 C CA . CYS A 1 73 ? -3.381 5.994 5.444 1.00 96.81 73 CYS A CA 1
ATOM 575 C C . CYS A 1 73 ? -4.793 6.511 5.096 1.00 96.81 73 CYS A C 1
ATOM 577 O O . CYS A 1 73 ? -5.637 6.707 5.975 1.00 96.81 73 CYS A O 1
ATOM 579 N N . VAL A 1 74 ? -5.053 6.737 3.805 1.00 97.31 74 VAL A N 1
ATOM 580 C CA . VAL A 1 74 ? -6.356 7.171 3.275 1.00 97.31 74 VAL A CA 1
ATOM 581 C C . VAL A 1 74 ? -6.932 6.150 2.296 1.00 97.31 74 VAL A C 1
ATOM 583 O O . VAL A 1 74 ? -6.190 5.378 1.683 1.00 97.31 74 VAL A O 1
ATOM 586 N N . ASN A 1 75 ? -8.257 6.128 2.161 1.00 97.94 75 ASN A N 1
ATOM 587 C CA . ASN A 1 75 ? -8.950 5.369 1.124 1.00 97.94 75 ASN A CA 1
ATOM 588 C C . ASN A 1 75 ? -8.874 6.092 -0.239 1.00 97.94 75 ASN A C 1
ATOM 590 O O . ASN A 1 75 ? -8.270 7.159 -0.362 1.00 97.94 75 ASN A O 1
ATOM 594 N N . ASN A 1 76 ? -9.464 5.500 -1.279 1.00 97.75 76 ASN A N 1
ATOM 595 C CA . ASN A 1 76 ? -9.508 6.099 -2.621 1.00 97.75 76 ASN A CA 1
ATOM 596 C C . ASN A 1 76 ? -10.269 7.438 -2.688 1.00 97.75 76 ASN A C 1
ATOM 598 O O . ASN A 1 76 ? -10.014 8.221 -3.600 1.00 97.75 76 ASN A O 1
ATOM 602 N N . ASP A 1 77 ? -11.145 7.715 -1.723 1.00 97.44 77 ASP A N 1
ATOM 603 C CA . ASP A 1 77 ? -11.888 8.976 -1.613 1.00 97.44 77 ASP A CA 1
ATOM 604 C C . ASP A 1 77 ? -11.103 10.053 -0.832 1.00 97.44 77 ASP A C 1
ATOM 606 O O . ASP A 1 77 ? -11.566 11.180 -0.668 1.00 97.44 77 ASP A O 1
ATOM 610 N N . GLY A 1 78 ? -9.895 9.728 -0.351 1.00 9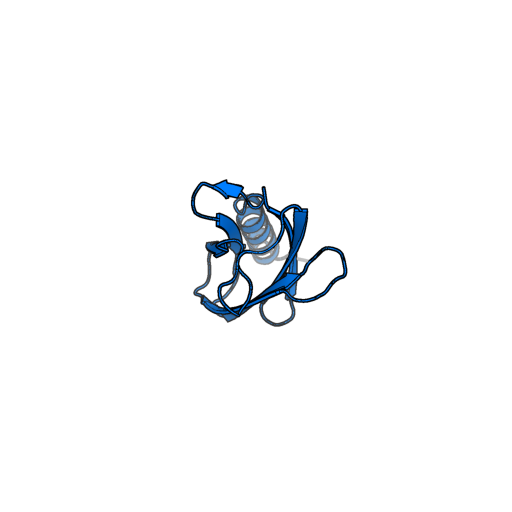6.94 78 GLY A N 1
ATOM 611 C CA . GLY A 1 78 ? -9.054 10.620 0.450 1.00 96.94 78 GLY A CA 1
ATOM 612 C C . GLY A 1 78 ? -9.423 10.669 1.937 1.00 96.94 78 GLY A C 1
ATOM 613 O O . GLY A 1 78 ? -8.843 11.450 2.693 1.00 96.94 78 GLY A O 1
ATOM 614 N N . GLU A 1 79 ? -10.354 9.831 2.389 1.00 97.19 79 GLU A N 1
ATOM 615 C CA . GLU A 1 79 ? -10.764 9.747 3.788 1.00 97.19 79 GLU A CA 1
ATOM 616 C C . GLU A 1 79 ? -9.790 8.885 4.595 1.00 97.19 79 GLU A C 1
ATOM 618 O O . GLU A 1 79 ? -9.328 7.837 4.137 1.00 97.19 79 GLU A O 1
ATOM 623 N N . LYS A 1 80 ? -9.503 9.290 5.837 1.00 96.56 80 LYS A N 1
ATOM 624 C CA . LYS A 1 80 ? -8.624 8.523 6.728 1.00 96.56 80 LYS A CA 1
ATOM 625 C C . LYS A 1 80 ? -9.210 7.148 7.031 1.00 96.56 80 LYS A C 1
ATOM 627 O O . LYS A 1 80 ? -10.362 7.020 7.447 1.00 96.56 80 LYS A O 1
ATOM 632 N N . VAL A 1 81 ? -8.377 6.123 6.898 1.00 96.88 81 VAL A N 1
ATOM 633 C CA . VAL A 1 81 ? -8.737 4.759 7.283 1.00 96.88 81 VAL A CA 1
ATOM 634 C C . VAL A 1 81 ? -8.660 4.582 8.800 1.00 96.88 81 VAL A C 1
ATOM 636 O O . VAL A 1 81 ? -8.036 5.363 9.520 1.00 96.88 81 VAL A O 1
ATOM 639 N N . LYS A 1 82 ? -9.319 3.542 9.312 1.00 96.25 82 LYS A N 1
ATOM 640 C CA . LYS A 1 82 ? -9.283 3.220 10.744 1.00 96.25 82 LYS A CA 1
ATOM 641 C C . LYS A 1 82 ? -7.922 2.646 11.130 1.00 96.25 82 LYS A C 1
ATOM 643 O O . LYS A 1 82 ? -7.303 1.954 10.323 1.00 96.25 82 LYS A O 1
ATOM 648 N N . LYS A 1 83 ? -7.525 2.849 12.385 1.00 95.44 83 LYS A N 1
ATOM 649 C CA . LYS A 1 83 ? -6.368 2.176 12.989 1.00 95.44 83 LYS A CA 1
ATOM 650 C C . LYS A 1 83 ? -6.496 0.656 12.883 1.00 95.44 83 LYS A C 1
ATOM 652 O O . LYS A 1 83 ? -7.606 0.123 12.977 1.00 95.44 83 LYS A O 1
ATOM 657 N N . GLY A 1 84 ? -5.372 -0.033 12.720 1.00 95.38 84 GLY A N 1
ATOM 658 C CA . GLY A 1 84 ? -5.316 -1.492 12.660 1.00 95.38 84 GLY A CA 1
ATOM 659 C C . GLY A 1 84 ? -4.396 -2.032 11.570 1.00 95.38 84 GLY A C 1
ATOM 660 O O . GLY A 1 84 ? -3.565 -1.319 11.011 1.00 95.38 84 GLY A O 1
ATOM 661 N N . ILE A 1 85 ? -4.549 -3.327 11.291 1.00 95.75 85 ILE A N 1
ATOM 662 C CA . ILE A 1 85 ? -3.711 -4.060 10.339 1.00 95.75 85 ILE A CA 1
ATOM 663 C C . ILE A 1 85 ? -4.325 -4.005 8.940 1.00 95.75 85 ILE A C 1
ATOM 665 O O . ILE A 1 85 ? -5.514 -4.282 8.751 1.00 95.75 85 ILE A O 1
ATOM 669 N N . TYR A 1 86 ? -3.474 -3.712 7.962 1.00 97.81 86 TYR A N 1
ATOM 670 C CA . TYR A 1 86 ? -3.782 -3.736 6.539 1.00 97.81 86 TYR A CA 1
ATOM 671 C C . TYR A 1 86 ? -2.778 -4.613 5.793 1.00 97.81 86 TYR A C 1
ATOM 673 O O . TYR A 1 86 ? -1.680 -4.894 6.276 1.00 97.81 86 TYR A O 1
ATOM 681 N N . ILE A 1 87 ? -3.162 -5.047 4.598 1.00 97.88 87 ILE A N 1
ATOM 682 C CA . ILE A 1 87 ? -2.329 -5.834 3.692 1.00 97.88 87 ILE A CA 1
ATOM 683 C C . ILE A 1 87 ? -2.137 -5.018 2.420 1.00 97.88 87 ILE A C 1
ATOM 685 O O . ILE A 1 87 ? -3.118 -4.666 1.770 1.00 97.88 87 ILE A O 1
ATOM 689 N N . CYS A 1 88 ? -0.891 -4.730 2.060 1.00 97.81 88 CYS A N 1
ATOM 690 C CA . CYS A 1 88 ? -0.534 -4.148 0.774 1.00 97.81 88 CYS A CA 1
ATOM 691 C C . CYS A 1 88 ? -0.108 -5.255 -0.182 1.00 97.81 88 CYS A C 1
ATOM 693 O O . CYS A 1 88 ? 0.918 -5.899 0.033 1.00 97.81 88 CYS A O 1
ATOM 695 N N . ASP A 1 89 ? -0.891 -5.460 -1.234 1.00 97.38 89 ASP A N 1
ATOM 696 C CA . ASP A 1 89 ? -0.534 -6.306 -2.360 1.00 97.38 89 ASP A CA 1
ATOM 697 C C . ASP A 1 89 ? 0.135 -5.461 -3.449 1.00 97.38 89 ASP A C 1
ATOM 699 O O . ASP A 1 89 ? -0.478 -4.536 -3.981 1.00 97.38 89 ASP A O 1
ATOM 703 N N . ILE A 1 90 ? 1.361 -5.821 -3.818 1.00 96.75 90 ILE A N 1
ATOM 704 C CA . ILE A 1 90 ? 2.155 -5.191 -4.875 1.00 96.75 90 ILE A CA 1
ATOM 705 C C . ILE A 1 90 ? 2.203 -6.159 -6.057 1.00 96.75 90 ILE A C 1
ATOM 707 O O . ILE A 1 90 ? 2.734 -7.266 -5.944 1.00 96.75 90 ILE A O 1
ATOM 711 N N . LYS A 1 91 ? 1.621 -5.774 -7.191 1.00 96.38 91 LYS A N 1
ATOM 712 C CA . LYS A 1 91 ? 1.579 -6.581 -8.417 1.00 96.38 91 LYS A CA 1
ATOM 713 C C . LYS A 1 91 ? 2.529 -5.995 -9.453 1.00 96.38 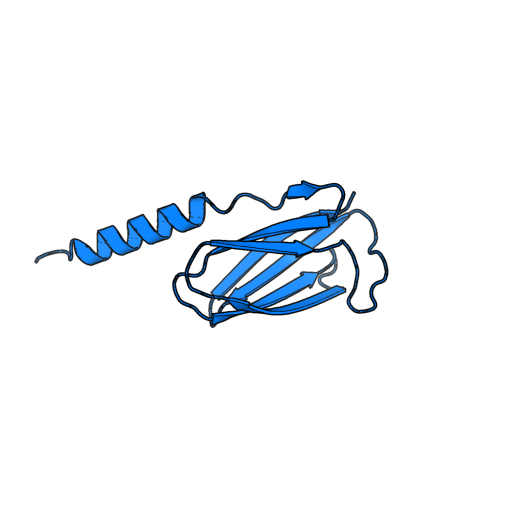91 LYS A C 1
ATOM 715 O O . LYS A 1 91 ? 2.416 -4.820 -9.793 1.00 96.38 91 LYS A O 1
ATOM 720 N N . ILE A 1 92 ? 3.432 -6.833 -9.955 1.00 92.62 92 ILE A N 1
ATOM 721 C CA . ILE A 1 92 ? 4.476 -6.488 -10.927 1.00 92.62 92 ILE A CA 1
ATOM 722 C C . ILE A 1 92 ? 4.441 -7.555 -12.026 1.00 92.62 92 ILE A C 1
ATOM 724 O O . ILE A 1 92 ? 4.962 -8.662 -11.852 1.00 92.62 92 ILE A O 1
ATOM 728 N N . GLY A 1 93 ? 3.783 -7.259 -13.149 1.00 87.56 93 GLY A N 1
ATOM 729 C CA . GLY A 1 93 ? 3.509 -8.261 -14.184 1.00 87.56 93 GLY A CA 1
ATOM 730 C C . GLY A 1 93 ? 2.805 -9.497 -13.602 1.00 87.56 93 GLY A C 1
ATOM 731 O O . GLY A 1 93 ? 1.727 -9.387 -13.025 1.00 87.56 93 GLY A O 1
ATOM 732 N N . ASN A 1 94 ? 3.442 -10.669 -13.704 1.00 86.75 94 ASN A N 1
ATOM 733 C CA . ASN A 1 94 ? 2.926 -11.937 -13.161 1.00 86.75 94 ASN A CA 1
ATOM 734 C C . ASN A 1 94 ? 3.331 -12.209 -11.700 1.00 86.75 94 ASN A C 1
ATOM 736 O O . ASN A 1 94 ? 2.991 -13.260 -11.153 1.00 86.75 94 ASN A O 1
ATOM 740 N N . ARG A 1 95 ? 4.094 -11.311 -11.068 1.00 87.44 95 ARG A N 1
ATOM 741 C CA . ARG A 1 95 ? 4.537 -11.456 -9.678 1.00 87.44 95 ARG A CA 1
ATOM 742 C C . ARG A 1 95 ? 3.629 -10.671 -8.745 1.00 87.44 95 ARG A C 1
ATOM 744 O O . ARG A 1 95 ? 3.122 -9.605 -9.092 1.00 87.44 95 ARG A O 1
ATOM 751 N N . LYS A 1 96 ? 3.469 -11.203 -7.537 1.00 92.38 96 LYS A N 1
ATOM 752 C CA . LYS A 1 96 ? 2.757 -10.557 -6.443 1.00 92.38 96 LYS A CA 1
ATOM 753 C C . LYS A 1 96 ? 3.591 -10.659 -5.173 1.00 92.38 96 LYS A C 1
ATOM 755 O O . LYS A 1 96 ? 4.026 -11.752 -4.819 1.00 92.38 96 LYS A O 1
ATOM 760 N N . GLU A 1 97 ? 3.759 -9.539 -4.491 1.00 92.56 97 GLU A N 1
ATOM 761 C CA . GLU A 1 97 ? 4.312 -9.455 -3.142 1.00 92.56 97 GLU A CA 1
ATOM 762 C C . GLU A 1 97 ? 3.235 -8.914 -2.197 1.00 92.56 97 GLU A C 1
ATOM 764 O O . GLU A 1 97 ? 2.402 -8.106 -2.608 1.00 92.56 97 GLU A O 1
ATOM 769 N N . SER A 1 98 ? 3.227 -9.363 -0.943 1.00 94.44 98 SER A N 1
ATOM 770 C CA . SER A 1 98 ? 2.291 -8.877 0.072 1.00 94.44 98 SER A CA 1
ATOM 771 C C . SER A 1 98 ? 3.054 -8.420 1.310 1.00 94.44 98 SER A C 1
ATOM 773 O O . SER A 1 98 ? 3.934 -9.132 1.792 1.00 94.44 98 SER A O 1
ATOM 775 N N . LYS A 1 99 ? 2.690 -7.253 1.846 1.00 94.50 99 LYS A N 1
ATOM 776 C CA . LYS A 1 99 ? 3.273 -6.692 3.072 1.00 94.50 99 LYS A CA 1
ATOM 777 C C . LYS A 1 99 ? 2.185 -6.314 4.069 1.00 94.50 99 LYS A C 1
ATOM 779 O O . LYS A 1 99 ? 1.135 -5.806 3.681 1.00 94.50 99 LYS A O 1
ATOM 784 N N . PHE A 1 100 ? 2.449 -6.536 5.353 1.00 94.50 100 PHE A N 1
ATOM 785 C CA . PHE A 1 100 ? 1.572 -6.076 6.427 1.00 94.50 100 PHE A CA 1
ATOM 786 C C . PHE A 1 100 ? 1.893 -4.628 6.783 1.00 94.50 100 PHE A C 1
ATOM 788 O O . PHE A 1 100 ? 3.059 -4.269 6.933 1.00 94.50 100 PHE A O 1
ATOM 795 N N . LEU A 1 101 ? 0.851 -3.815 6.927 1.00 95.31 101 LEU A N 1
ATOM 796 C CA . LEU A 1 101 ? 0.930 -2.422 7.346 1.00 95.31 101 LEU A CA 1
ATOM 797 C C . LEU A 1 101 ? 0.193 -2.264 8.675 1.00 95.31 101 LEU A C 1
ATOM 799 O O . LEU A 1 101 ? -0.890 -2.829 8.849 1.00 95.31 101 LEU A O 1
ATOM 803 N N . TYR A 1 102 ? 0.747 -1.469 9.585 1.00 93.88 102 TYR A N 1
ATOM 804 C CA . TYR A 1 102 ? 0.078 -1.089 10.824 1.00 93.88 102 TYR A CA 1
ATOM 805 C C . TYR A 1 102 ? -0.219 0.410 10.807 1.00 93.88 102 TYR A C 1
ATOM 807 O O . TYR A 1 102 ? 0.697 1.232 10.739 1.00 93.88 102 TYR A O 1
ATOM 815 N N . VAL A 1 103 ? -1.507 0.746 10.849 1.00 93.62 103 VAL A N 1
ATOM 816 C CA . VAL A 1 103 ? -1.993 2.123 10.968 1.00 93.62 103 VAL A CA 1
ATOM 817 C C . VAL A 1 103 ? -2.241 2.408 12.443 1.00 93.62 103 VAL A C 1
ATOM 819 O O . VAL A 1 103 ? -3.099 1.759 13.053 1.00 93.62 103 VAL A O 1
ATOM 822 N N . ASP A 1 104 ? -1.492 3.367 12.983 1.00 87.19 104 ASP A N 1
ATOM 823 C CA . ASP A 1 104 ? -1.599 3.825 14.371 1.00 87.19 104 ASP A CA 1
ATOM 824 C C . ASP A 1 104 ? -2.573 4.988 14.570 1.00 87.19 104 ASP A C 1
ATOM 826 O O . ASP A 1 104 ? -3.068 5.602 13.597 1.00 87.19 104 ASP A O 1
#

pLDDT: mean 85.12, std 17.65, range [44.84, 98.56]

Sequence (104 aa):
MEKNISSIFFSFLLILIIFSCQNPVSNDKGIDICFALPEAGSVKFEIKNATGYTVWTHEAWYGAGEHSMAWHCVNNDGEKVKKGIYICDIKIGNRKESKFLYVD

Radius of gyration: 15.96 Å; chains: 1; bounding box: 41×41×32 Å

Foldseek 3Di:
DDPPPVVVVVVVVVVVLQVVQDAWDQDPQAIKGKDFAQAKFKKKKFKADPVRHTFDIDIDTDGGGMDIDGDRCHGPVRHHDDFDKIKIWIDTPPDIDIHIDGDD

Secondary structure (DSSP, 8-state):
----HHHHHHHHHHHHHHHHSPPPEEETTEEEEEEEESS-EEEEEEEEETTS-EEEEEEEEE-SEEEEEEE-SB-TTSPBPPSEEEEEEEEETTEEEEEEEEE-